Protein AF-A0A660PYR0-F1 (afdb_monomer_lite)

Sequence (92 aa):
MSAVLAIKHKGRVWMAADSGISREDSIEVFEAGSKIIKCGPLTIGYVGPVQGINTLRYRYVPPKKKTGETDDHYIYDSIWNSMGKRLVNDGV

pLDDT: mean 71.3, std 13.19, range [39.69, 93.38]

Secondary structure (DSSP, 8-state):
---EEEEEETTEEEEEE---EEPSSS-EE------EEEETTEEEE--S-HHHHHHHHHH--PPPPPTT--HHHHHHHHHIIIIIHHHHHTT-

Foldseek 3Di:
DWDKDWDDDPNDIDIDIDQWDDDPPPDTDNDRDPQWDDQPPDIDHDDDDPVVVVCVRPPQDQDDDDVPDDPVRSVCCRCCVRPVVCCVVVPD

Radius of gyration: 14.95 Å; chains: 1; bounding box: 32×32×40 Å

Structure (mmCIF, N/CA/C/O backbone):
data_AF-A0A660PYR0-F1
#
_entry.id   AF-A0A660PYR0-F1
#
loop_
_atom_site.group_PDB
_atom_site.id
_atom_site.type_symbol
_atom_site.label_atom_id
_atom_site.label_alt_id
_atom_site.label_comp_id
_atom_site.label_asym_id
_atom_site.label_entity_id
_atom_site.label_seq_id
_atom_site.pdbx_PDB_ins_code
_atom_site.Cartn_x
_atom_site.Cartn_y
_atom_site.Cartn_z
_atom_site.occupancy
_atom_site.B_iso_or_equiv
_atom_site.auth_seq_id
_atom_site.auth_comp_id
_atom_site.auth_asym_id
_atom_site.auth_atom_id
_atom_site.pdbx_PDB_model_num
ATOM 1 N N . MET A 1 1 ? 5.559 -2.007 -15.266 1.00 63.22 1 MET A N 1
ATOM 2 C CA . MET A 1 1 ? 4.334 -1.345 -14.748 1.00 63.22 1 MET A CA 1
ATOM 3 C C . MET A 1 1 ? 4.038 -1.939 -13.378 1.00 63.22 1 MET A C 1
ATOM 5 O O . MET A 1 1 ? 4.223 -3.138 -13.239 1.00 63.22 1 MET A O 1
ATOM 9 N N . SER A 1 2 ? 3.630 -1.149 -12.380 1.00 78.00 2 SER A N 1
ATOM 10 C CA . SER A 1 2 ? 3.314 -1.663 -11.034 1.00 78.00 2 SER A CA 1
ATOM 11 C C . SER A 1 2 ? 1.870 -1.363 -10.657 1.00 78.00 2 SER A C 1
ATOM 13 O O . SER A 1 2 ? 1.322 -0.341 -11.068 1.00 78.00 2 SER A O 1
ATOM 15 N N . ALA A 1 3 ? 1.264 -2.252 -9.876 1.00 83.06 3 ALA A N 1
ATOM 16 C CA . ALA A 1 3 ? -0.132 -2.184 -9.486 1.00 83.06 3 ALA A CA 1
ATOM 17 C C . ALA A 1 3 ? -0.318 -2.541 -8.008 1.00 83.06 3 ALA A C 1
ATOM 19 O O . ALA A 1 3 ? 0.257 -3.497 -7.485 1.00 83.06 3 ALA A O 1
ATOM 20 N N . VAL A 1 4 ? -1.192 -1.780 -7.354 1.00 88.19 4 VAL A N 1
ATOM 21 C CA . VAL A 1 4 ? -1.707 -2.050 -6.012 1.00 88.19 4 VAL A CA 1
ATOM 22 C C . VAL A 1 4 ? -3.227 -2.018 -6.097 1.00 88.19 4 VAL A C 1
ATOM 24 O O . VAL A 1 4 ? -3.800 -1.066 -6.622 1.00 88.19 4 VAL A O 1
ATOM 27 N N . LEU A 1 5 ? -3.877 -3.047 -5.562 1.00 91.12 5 LEU A N 1
ATOM 28 C CA . LEU A 1 5 ? -5.327 -3.149 -5.451 1.00 91.12 5 LEU A CA 1
ATOM 29 C C . LEU A 1 5 ? -5.713 -3.287 -3.979 1.00 91.12 5 LEU A C 1
ATOM 31 O O . LEU A 1 5 ? -5.099 -4.053 -3.236 1.00 91.12 5 LEU A O 1
ATOM 35 N N . ALA A 1 6 ? -6.769 -2.589 -3.570 1.00 90.94 6 ALA A N 1
ATOM 36 C CA . ALA A 1 6 ? -7.378 -2.766 -2.261 1.00 90.94 6 ALA A CA 1
ATOM 37 C C . ALA A 1 6 ? -8.900 -2.847 -2.382 1.00 90.94 6 ALA A C 1
ATOM 39 O O . ALA A 1 6 ? -9.511 -2.102 -3.146 1.00 90.94 6 ALA A O 1
ATOM 40 N N . ILE A 1 7 ? -9.513 -3.736 -1.603 1.00 93.38 7 ILE A N 1
ATOM 41 C CA . ILE A 1 7 ? -10.967 -3.861 -1.496 1.00 93.38 7 ILE A CA 1
ATOM 42 C C . ILE A 1 7 ? -11.388 -3.856 -0.027 1.00 93.38 7 ILE A C 1
ATOM 44 O O . ILE A 1 7 ? -10.754 -4.479 0.827 1.00 93.38 7 ILE A O 1
ATOM 48 N N . LYS A 1 8 ? -12.480 -3.145 0.272 1.00 92.94 8 LYS A N 1
ATOM 49 C CA . LYS A 1 8 ? -13.110 -3.121 1.596 1.00 92.94 8 LYS A CA 1
ATOM 50 C C . LYS A 1 8 ? -14.360 -3.992 1.566 1.00 92.94 8 LYS A C 1
ATOM 52 O O . LYS A 1 8 ? -15.283 -3.723 0.803 1.00 92.94 8 LYS A O 1
ATOM 57 N N . HIS A 1 9 ? -14.415 -5.012 2.414 1.00 92.31 9 HIS A N 1
ATOM 58 C CA . HIS A 1 9 ? -15.570 -5.897 2.528 1.00 92.31 9 HIS A CA 1
ATOM 59 C C . HIS A 1 9 ? -15.816 -6.294 3.984 1.00 92.31 9 HIS A C 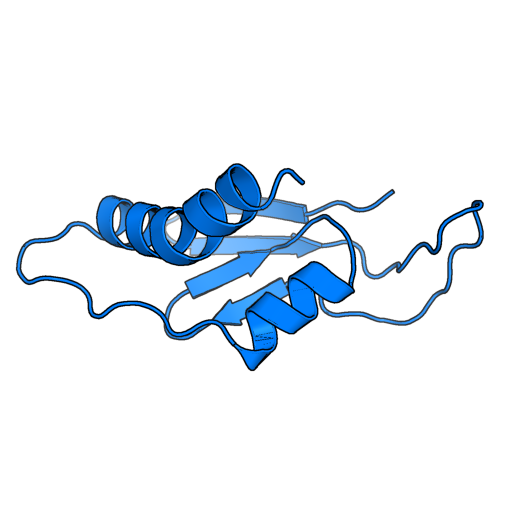1
ATOM 61 O O . HIS A 1 9 ? -14.901 -6.738 4.675 1.00 92.31 9 HIS A O 1
ATOM 67 N N . LYS A 1 10 ? -17.062 -6.140 4.459 1.00 93.25 10 LYS A N 1
ATOM 68 C CA . LYS A 1 10 ? -17.496 -6.515 5.823 1.00 93.25 10 LYS A CA 1
ATOM 69 C C . LYS A 1 10 ? -16.549 -6.016 6.929 1.00 93.25 10 LYS A C 1
ATOM 71 O O . LYS A 1 10 ? -16.137 -6.772 7.803 1.00 93.25 10 LYS A O 1
ATOM 76 N N . GLY A 1 11 ? -16.162 -4.741 6.854 1.00 87.00 11 GLY A N 1
ATOM 77 C CA . GLY A 1 11 ? -15.277 -4.110 7.843 1.00 87.00 11 GLY A CA 1
ATOM 78 C C . GLY A 1 11 ? -13.811 -4.557 7.785 1.00 87.00 11 GLY A C 1
ATOM 79 O O . GLY A 1 11 ? -13.018 -4.126 8.613 1.00 87.00 11 GLY A O 1
ATOM 80 N N . ARG A 1 12 ? -13.431 -5.391 6.812 1.00 88.44 12 ARG A N 1
ATOM 81 C CA . ARG A 1 12 ? -12.046 -5.797 6.558 1.00 88.44 12 ARG A CA 1
ATOM 82 C C . ARG A 1 12 ? -11.536 -5.146 5.281 1.00 88.44 12 ARG A C 1
ATOM 84 O O . ARG A 1 12 ? -12.312 -4.866 4.367 1.00 88.44 12 ARG A O 1
ATOM 91 N N . VAL A 1 13 ? -10.228 -4.923 5.231 1.00 88.12 13 VAL A N 1
ATOM 92 C CA . VAL A 1 13 ? -9.527 -4.449 4.037 1.00 88.12 13 VAL A CA 1
ATOM 93 C C . VAL A 1 13 ? -8.590 -5.553 3.576 1.00 88.12 13 VAL A C 1
ATOM 95 O O . VAL A 1 13 ? -7.781 -6.050 4.358 1.00 88.12 13 VAL A O 1
ATOM 98 N N . TRP A 1 14 ? -8.717 -5.937 2.312 1.00 90.88 14 TRP A N 1
ATOM 99 C CA . TRP A 1 14 ? -7.783 -6.826 1.634 1.00 90.88 14 TRP A CA 1
ATOM 100 C C . TRP A 1 14 ? -6.975 -6.010 0.638 1.00 90.88 14 TRP A C 1
ATOM 102 O O . TRP A 1 14 ? -7.538 -5.180 -0.073 1.00 90.88 14 TRP A O 1
ATOM 112 N N . MET A 1 15 ? -5.666 -6.235 0.607 1.00 90.81 15 MET A N 1
ATOM 113 C CA . MET A 1 15 ? -4.741 -5.506 -0.251 1.00 90.81 15 MET A CA 1
ATOM 114 C C . MET A 1 15 ? -3.811 -6.494 -0.946 1.00 90.81 15 MET A C 1
ATOM 116 O O . MET A 1 15 ? -3.317 -7.427 -0.315 1.00 90.81 15 MET A O 1
ATOM 120 N N . ALA A 1 16 ? -3.586 -6.277 -2.234 1.00 90.00 16 ALA A N 1
ATOM 121 C CA . ALA A 1 16 ? -2.678 -7.051 -3.061 1.00 90.00 16 ALA A CA 1
ATOM 122 C C . ALA A 1 16 ? -1.824 -6.100 -3.899 1.00 90.00 16 ALA A C 1
ATOM 124 O O . ALA A 1 16 ? -2.269 -5.018 -4.283 1.00 90.00 16 ALA A O 1
ATOM 125 N N . ALA A 1 17 ? -0.594 -6.508 -4.174 1.00 88.19 17 ALA A N 1
ATOM 126 C CA . ALA A 1 17 ? 0.313 -5.785 -5.046 1.00 88.19 17 ALA A CA 1
ATOM 127 C C . ALA A 1 17 ? 1.065 -6.788 -5.913 1.00 88.19 17 ALA A C 1
ATOM 129 O O . ALA A 1 17 ? 1.306 -7.919 -5.483 1.00 88.19 17 ALA A O 1
ATOM 130 N N . ASP A 1 18 ? 1.440 -6.374 -7.118 1.00 85.25 18 ASP A N 1
ATOM 131 C CA . ASP A 1 18 ? 2.360 -7.164 -7.923 1.00 85.25 18 ASP A CA 1
ATOM 132 C C . ASP A 1 18 ? 3.733 -7.240 -7.224 1.00 85.25 18 ASP A C 1
ATOM 134 O O . ASP A 1 18 ? 4.124 -6.340 -6.473 1.00 85.25 18 ASP A O 1
ATOM 138 N N . SER A 1 19 ? 4.487 -8.312 -7.454 1.00 77.50 19 SER A N 1
ATOM 139 C CA . SER A 1 19 ? 5.797 -8.513 -6.821 1.00 77.50 19 SER A CA 1
ATOM 140 C C . SER A 1 19 ? 6.973 -7.996 -7.651 1.00 77.50 19 SER A C 1
ATOM 142 O O . SER A 1 19 ? 8.093 -8.000 -7.152 1.00 77.50 19 SER A O 1
ATOM 144 N N . GLY A 1 20 ? 6.747 -7.574 -8.900 1.00 73.31 20 GLY A N 1
ATOM 145 C CA . GLY A 1 20 ? 7.819 -7.216 -9.830 1.00 73.31 20 GLY A CA 1
ATOM 146 C C . GLY A 1 20 ? 8.428 -5.847 -9.537 1.00 73.31 20 GLY A C 1
ATOM 147 O O . GLY A 1 20 ? 7.716 -4.904 -9.191 1.00 73.31 20 GLY A O 1
ATOM 148 N N . ILE A 1 21 ? 9.741 -5.701 -9.698 1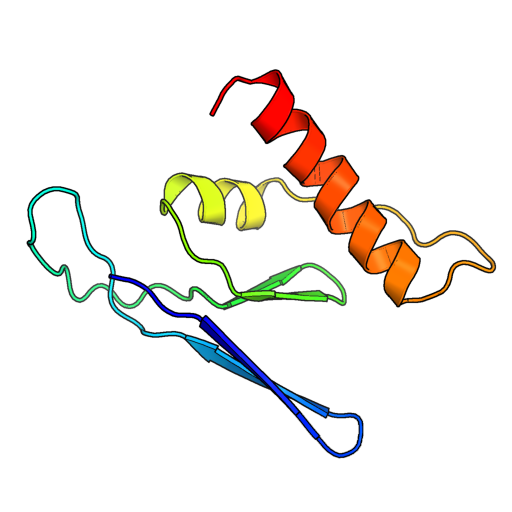.00 71.81 21 ILE A N 1
ATOM 149 C CA . ILE A 1 21 ? 10.403 -4.395 -9.680 1.00 71.81 21 ILE A CA 1
ATOM 150 C C . ILE A 1 21 ? 10.921 -4.128 -11.092 1.00 71.81 21 ILE A C 1
ATOM 152 O O . ILE A 1 21 ? 11.786 -4.832 -11.600 1.00 71.81 21 ILE A O 1
ATOM 156 N N . SER A 1 22 ? 10.403 -3.094 -11.747 1.00 69.62 22 SER A N 1
ATOM 157 C CA . SER A 1 22 ? 10.971 -2.625 -13.012 1.00 69.62 22 SER A CA 1
ATOM 158 C C . SER A 1 22 ? 12.047 -1.580 -12.739 1.00 69.62 22 SER A C 1
ATOM 160 O O . SER A 1 22 ? 11.805 -0.642 -11.975 1.00 69.62 22 SER A O 1
ATOM 162 N N . ARG A 1 23 ? 13.207 -1.705 -13.389 1.00 65.44 23 ARG A N 1
ATOM 163 C CA . ARG A 1 23 ? 14.113 -0.563 -13.581 1.00 65.44 23 ARG A CA 1
ATOM 164 C C . ARG A 1 23 ? 13.676 0.223 -14.821 1.00 65.44 23 ARG A C 1
ATOM 166 O O . ARG A 1 23 ? 12.894 -0.290 -15.625 1.00 65.44 23 ARG A O 1
ATOM 173 N N . GLU A 1 24 ? 14.128 1.472 -14.942 1.00 59.22 24 GLU A N 1
ATOM 174 C CA . GLU A 1 24 ? 14.028 2.197 -16.215 1.00 59.22 24 GLU A CA 1
ATOM 175 C C . GLU A 1 24 ? 14.601 1.310 -17.337 1.00 59.22 24 GLU A C 1
ATOM 177 O O . GLU A 1 24 ? 15.534 0.541 -17.103 1.00 59.22 24 GLU A O 1
ATOM 182 N N . ASP A 1 25 ? 13.976 1.362 -18.514 1.00 57.88 25 ASP A N 1
ATOM 183 C CA . ASP A 1 25 ? 14.329 0.591 -19.718 1.00 57.88 25 ASP A CA 1
ATOM 184 C C . ASP A 1 25 ? 13.879 -0.878 -19.799 1.00 57.88 25 ASP A C 1
ATOM 186 O O . ASP A 1 25 ? 14.557 -1.727 -20.370 1.00 57.88 25 ASP A O 1
ATOM 190 N N . SER A 1 26 ? 12.647 -1.176 -19.368 1.00 53.19 26 SER A N 1
ATOM 191 C CA . SER A 1 26 ? 11.889 -2.401 -19.732 1.00 53.19 26 SER A CA 1
ATOM 192 C C . SER A 1 26 ? 12.441 -3.747 -19.240 1.00 53.19 26 SER A C 1
ATOM 194 O O . SER A 1 26 ? 11.828 -4.786 -19.486 1.00 53.19 26 SER A O 1
ATOM 196 N N . ILE A 1 27 ? 13.537 -3.747 -18.481 1.00 56.00 27 ILE A N 1
ATOM 197 C CA . ILE A 1 27 ? 14.031 -4.949 -17.810 1.00 56.00 27 ILE A CA 1
ATOM 198 C C . ILE A 1 27 ? 13.236 -5.135 -16.514 1.00 56.00 27 ILE A C 1
ATOM 200 O O . ILE A 1 27 ? 13.419 -4.417 -15.524 1.00 56.00 27 ILE A O 1
ATOM 204 N N . GLU A 1 28 ? 12.334 -6.115 -16.528 1.00 55.66 28 GLU A N 1
ATOM 205 C CA . GLU A 1 28 ? 11.700 -6.623 -15.316 1.00 55.66 28 GLU A CA 1
ATOM 206 C C . GLU A 1 28 ? 12.749 -7.372 -14.494 1.00 55.66 28 GLU A C 1
ATOM 208 O O . GLU A 1 28 ? 13.206 -8.457 -14.854 1.00 55.66 28 GLU A O 1
ATOM 213 N N . VAL A 1 29 ? 13.161 -6.776 -13.378 1.00 55.66 29 VAL A N 1
ATOM 214 C CA . VAL A 1 29 ? 13.973 -7.464 -12.384 1.00 55.66 29 VAL A CA 1
ATOM 215 C C . VAL A 1 29 ? 12.993 -8.160 -11.444 1.00 55.66 29 VAL A C 1
ATOM 217 O O . VAL A 1 29 ? 12.252 -7.521 -10.694 1.00 55.66 29 VAL A O 1
ATOM 220 N N . PHE A 1 30 ? 12.964 -9.490 -11.479 1.00 50.59 30 PHE A N 1
ATOM 221 C CA . PHE A 1 30 ? 12.162 -10.306 -10.562 1.00 50.59 30 PHE A CA 1
ATOM 222 C C . PHE A 1 30 ? 12.800 -10.355 -9.163 1.00 50.59 30 PHE A C 1
ATOM 224 O O . PHE A 1 30 ? 13.076 -11.420 -8.621 1.00 50.59 30 PHE A O 1
ATOM 231 N N . GLU A 1 31 ? 13.057 -9.195 -8.564 1.00 53.81 31 GLU A N 1
ATOM 232 C CA . GLU A 1 31 ? 13.351 -9.090 -7.140 1.00 53.81 31 GLU A CA 1
ATOM 233 C C . GLU A 1 31 ? 12.035 -8.891 -6.392 1.00 53.81 31 GLU A C 1
ATOM 235 O O . GLU A 1 31 ? 11.305 -7.929 -6.629 1.00 53.81 31 GLU A O 1
ATOM 240 N N . ALA A 1 32 ? 11.713 -9.818 -5.488 1.00 53.53 32 ALA A N 1
ATOM 241 C CA . ALA A 1 32 ? 10.506 -9.742 -4.678 1.00 53.53 32 ALA A CA 1
ATOM 242 C C . ALA A 1 32 ? 10.608 -8.581 -3.673 1.00 53.53 32 ALA A C 1
ATOM 244 O O . ALA A 1 32 ? 11.131 -8.727 -2.567 1.00 53.53 32 ALA A O 1
ATOM 245 N N . GLY A 1 33 ? 10.098 -7.412 -4.055 1.00 62.06 33 GLY A N 1
ATOM 246 C CA . GLY A 1 33 ? 9.928 -6.266 -3.166 1.00 62.06 33 GLY A CA 1
ATOM 247 C C . GLY A 1 33 ? 8.524 -6.221 -2.577 1.00 62.06 33 GLY A C 1
ATOM 248 O O . GLY A 1 33 ? 7.537 -6.236 -3.310 1.00 62.06 33 GLY A O 1
ATOM 249 N N . SER A 1 34 ? 8.408 -6.100 -1.251 1.00 70.50 34 SER A N 1
ATOM 250 C CA . SER A 1 34 ? 7.104 -5.832 -0.632 1.00 70.50 34 SER A CA 1
ATOM 251 C C . SER A 1 34 ? 6.675 -4.393 -0.925 1.00 70.50 34 SER A C 1
ATOM 253 O O . SER A 1 34 ? 7.189 -3.457 -0.313 1.00 70.50 34 SER A O 1
ATOM 255 N N . LYS A 1 35 ? 5.718 -4.213 -1.843 1.00 79.56 35 LYS A N 1
ATOM 256 C CA . LYS A 1 35 ? 5.072 -2.914 -2.126 1.00 79.56 35 LYS A CA 1
ATOM 257 C C . LYS A 1 35 ? 3.987 -2.535 -1.118 1.00 79.56 35 LYS A C 1
ATOM 259 O O . LYS A 1 35 ? 3.473 -1.419 -1.141 1.00 79.56 35 LYS A O 1
ATOM 264 N N . ILE A 1 36 ? 3.637 -3.474 -0.244 1.00 84.25 36 ILE A N 1
ATOM 265 C CA . ILE A 1 36 ? 2.744 -3.265 0.889 1.00 84.25 36 ILE A CA 1
ATOM 266 C C . ILE A 1 36 ? 3.617 -3.157 2.133 1.00 84.25 36 ILE A C 1
ATOM 268 O O . ILE A 1 36 ? 4.425 -4.045 2.420 1.00 84.25 36 ILE A O 1
ATOM 272 N N . ILE A 1 37 ? 3.466 -2.066 2.871 1.00 78.12 37 ILE A N 1
ATOM 273 C CA . ILE A 1 37 ? 4.206 -1.810 4.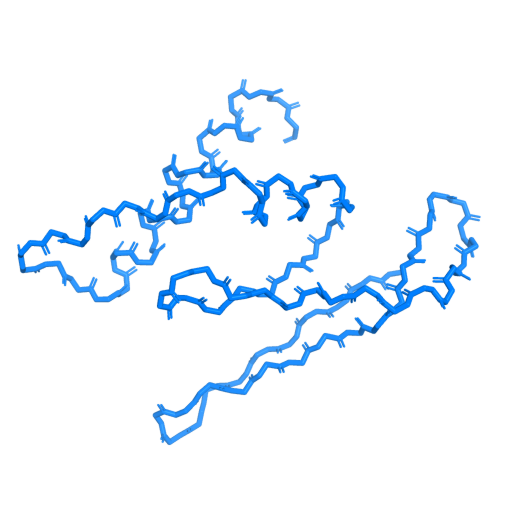102 1.00 78.12 37 ILE A CA 1
ATOM 274 C C . ILE A 1 37 ? 3.243 -1.536 5.250 1.00 78.12 37 ILE A C 1
ATOM 276 O O . ILE A 1 37 ? 2.154 -0.986 5.070 1.00 78.12 37 ILE A O 1
ATOM 280 N N . LYS A 1 38 ? 3.668 -1.908 6.458 1.00 76.75 38 LYS A N 1
ATOM 281 C CA . LYS A 1 38 ? 2.973 -1.558 7.693 1.00 76.75 38 LYS A CA 1
ATOM 282 C C . LYS A 1 38 ? 3.677 -0.379 8.342 1.00 76.75 38 LYS A C 1
ATOM 284 O O . LYS A 1 38 ? 4.881 -0.437 8.584 1.00 76.75 38 LYS A O 1
ATOM 289 N N . CYS A 1 39 ? 2.924 0.669 8.634 1.00 70.69 39 CYS A N 1
ATOM 290 C CA . CYS A 1 39 ? 3.428 1.876 9.252 1.00 70.69 39 CYS A CA 1
ATOM 291 C C . CYS A 1 39 ? 2.583 2.247 10.474 1.00 70.69 39 CYS A C 1
ATOM 293 O O . CYS A 1 39 ? 1.512 2.845 10.363 1.00 70.69 39 CYS A O 1
ATOM 295 N N . GLY A 1 40 ? 3.038 1.818 11.654 1.00 71.00 40 GLY A N 1
ATOM 296 C CA . GLY A 1 40 ? 2.232 1.890 12.872 1.00 71.00 40 GLY A CA 1
ATOM 297 C C . GLY A 1 40 ? 0.902 1.130 12.702 1.00 71.00 40 GLY A C 1
ATOM 298 O O . GLY A 1 40 ? 0.936 -0.062 12.372 1.00 71.00 40 GLY A O 1
ATOM 299 N N . PRO A 1 41 ? -0.262 1.780 12.914 1.00 71.75 41 PRO A N 1
ATOM 300 C CA . PRO A 1 41 ? -1.569 1.154 12.708 1.00 71.75 41 PRO A CA 1
ATOM 301 C C . PRO A 1 41 ? -1.991 1.082 11.230 1.00 71.75 41 PRO A C 1
ATOM 303 O O . PRO A 1 41 ? -2.981 0.427 10.916 1.00 71.75 41 PRO A O 1
ATOM 306 N N . LEU A 1 42 ? -1.267 1.739 10.318 1.00 73.69 42 LEU A N 1
ATOM 307 C CA . LEU A 1 42 ? -1.651 1.861 8.914 1.00 73.69 42 LEU A CA 1
ATOM 308 C C . LEU A 1 42 ? -1.004 0.773 8.058 1.00 73.69 42 LEU A C 1
ATOM 310 O O . LEU A 1 42 ? 0.151 0.398 8.261 1.00 73.69 42 LEU A O 1
ATOM 314 N N . THR A 1 43 ? -1.748 0.289 7.066 1.00 82.06 43 THR A N 1
ATOM 315 C CA . THR A 1 43 ? -1.214 -0.540 5.978 1.00 82.06 43 THR A CA 1
ATOM 316 C C . THR A 1 43 ? -1.270 0.278 4.698 1.00 82.06 43 THR A C 1
ATOM 318 O O . THR A 1 43 ? -2.339 0.762 4.331 1.00 82.06 43 THR A O 1
ATOM 321 N N . ILE A 1 44 ? -0.123 0.458 4.048 1.00 81.06 44 ILE A N 1
ATOM 322 C CA . ILE A 1 44 ? 0.044 1.335 2.888 1.00 81.06 44 ILE A CA 1
ATOM 323 C C . ILE A 1 44 ? 0.550 0.486 1.727 1.00 81.06 44 ILE A C 1
ATOM 325 O O . ILE A 1 44 ? 1.580 -0.176 1.847 1.00 81.06 44 ILE A O 1
ATOM 329 N N . GLY A 1 45 ? -0.169 0.511 0.611 1.00 85.56 45 GLY A N 1
ATOM 330 C CA . GLY A 1 45 ? 0.327 0.010 -0.665 1.00 85.56 45 GLY A CA 1
ATOM 331 C C . GLY A 1 45 ? 0.876 1.171 -1.488 1.00 85.56 45 GLY A C 1
ATOM 332 O O . GLY A 1 45 ? 0.267 2.239 -1.522 1.00 85.56 45 GLY A O 1
ATOM 333 N N . TYR A 1 46 ? 2.032 0.981 -2.117 1.00 81.19 46 TYR A N 1
ATOM 334 C CA . TYR A 1 46 ? 2.733 2.038 -2.840 1.00 81.19 46 TYR A CA 1
ATOM 335 C C . TYR A 1 46 ? 3.032 1.648 -4.290 1.00 81.19 46 TYR A C 1
ATOM 337 O O . TYR A 1 46 ? 3.473 0.533 -4.570 1.00 81.19 46 TYR A O 1
ATOM 345 N N . VAL A 1 47 ? 2.831 2.605 -5.197 1.00 82.56 47 VAL A N 1
ATOM 346 C CA . VAL A 1 47 ? 3.204 2.523 -6.612 1.00 82.56 47 VAL A CA 1
ATOM 347 C C . VAL A 1 47 ? 4.102 3.716 -6.923 1.00 82.56 47 VAL A C 1
ATOM 349 O O . VAL A 1 47 ? 3.694 4.859 -6.736 1.00 82.56 47 VAL A O 1
ATOM 352 N N . GLY A 1 48 ? 5.326 3.450 -7.374 1.00 77.06 48 GLY A N 1
ATOM 353 C CA . GLY A 1 48 ? 6.310 4.481 -7.697 1.00 77.06 48 GLY A CA 1
ATOM 354 C C . GLY A 1 48 ? 7.752 3.997 -7.505 1.00 77.06 48 GLY A C 1
ATOM 355 O O . GLY A 1 48 ? 7.975 2.795 -7.328 1.00 77.06 48 GLY A O 1
ATOM 356 N N . PRO A 1 49 ? 8.736 4.911 -7.529 1.00 74.44 49 PRO A N 1
ATOM 357 C CA . PRO A 1 49 ? 10.151 4.573 -7.389 1.00 74.44 49 PRO A CA 1
ATOM 358 C C . PRO A 1 49 ? 10.495 3.894 -6.055 1.00 74.44 49 PRO A C 1
ATOM 360 O O . PRO A 1 49 ? 10.014 4.282 -4.987 1.00 74.44 49 PRO A O 1
ATOM 363 N N . VAL A 1 50 ? 11.416 2.926 -6.085 1.00 72.06 50 VAL A N 1
ATOM 364 C CA . VAL A 1 50 ? 11.874 2.193 -4.885 1.00 72.06 50 VAL A CA 1
ATOM 365 C C . VAL A 1 50 ? 12.515 3.132 -3.845 1.00 72.06 50 VAL A C 1
ATOM 367 O O . VAL A 1 50 ? 12.429 2.912 -2.636 1.00 72.06 50 VAL A O 1
ATOM 370 N N . GLN A 1 51 ? 13.116 4.240 -4.275 1.00 70.75 51 GLN A N 1
ATOM 371 C CA . GLN A 1 51 ? 13.641 5.268 -3.373 1.00 70.75 51 GLN A CA 1
ATOM 372 C C . GLN A 1 51 ? 12.522 5.920 -2.537 1.00 70.75 51 GLN A C 1
ATOM 374 O O . GLN A 1 51 ? 12.712 6.191 -1.345 1.00 70.75 51 GLN A O 1
ATOM 379 N N . GLY A 1 52 ? 11.337 6.106 -3.127 1.00 68.88 52 GLY A N 1
ATOM 380 C CA . GLY A 1 52 ? 10.155 6.633 -2.446 1.00 68.88 52 GLY A CA 1
ATOM 381 C C . GLY A 1 52 ? 9.666 5.697 -1.340 1.00 68.88 52 GLY A C 1
ATOM 382 O O . GLY A 1 52 ? 9.467 6.133 -0.204 1.00 68.88 52 GLY A O 1
ATOM 383 N N . ILE A 1 53 ? 9.570 4.390 -1.622 1.00 72.31 53 ILE A N 1
ATOM 384 C CA . ILE A 1 53 ? 9.115 3.414 -0.617 1.00 72.31 53 ILE A CA 1
ATOM 385 C C . ILE A 1 53 ? 10.120 3.229 0.524 1.00 72.31 53 ILE A C 1
ATOM 387 O O . ILE A 1 53 ? 9.718 3.074 1.675 1.00 72.31 53 ILE A O 1
ATOM 391 N N . ASN A 1 54 ? 11.426 3.297 0.252 1.00 69.81 54 ASN A N 1
ATOM 392 C CA . ASN A 1 54 ? 12.440 3.228 1.306 1.00 69.81 54 ASN A CA 1
ATOM 393 C C . ASN A 1 54 ? 12.393 4.460 2.216 1.00 69.81 54 ASN A C 1
ATOM 395 O O . ASN A 1 54 ? 12.499 4.336 3.436 1.00 69.81 54 ASN A O 1
ATOM 399 N N . THR A 1 55 ? 12.155 5.643 1.650 1.00 67.94 55 THR A N 1
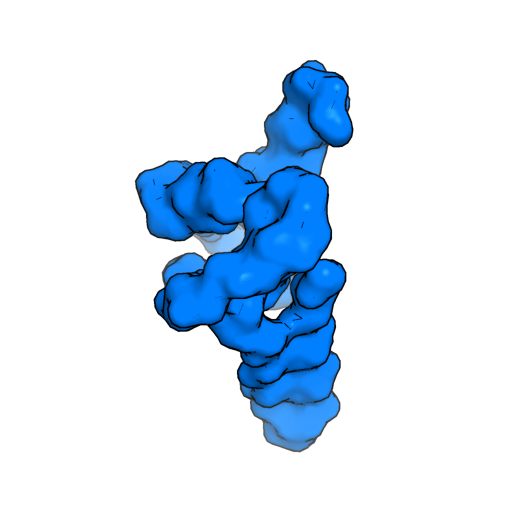ATOM 400 C CA . THR A 1 55 ? 11.939 6.861 2.443 1.00 67.94 55 THR A CA 1
ATOM 401 C C . THR A 1 55 ? 10.739 6.700 3.375 1.00 67.94 55 THR A C 1
ATOM 403 O O . THR A 1 55 ? 10.842 6.977 4.569 1.00 67.94 55 THR A O 1
ATOM 406 N N . LEU A 1 56 ? 9.637 6.155 2.859 1.00 67.12 56 LEU A N 1
ATOM 407 C CA . LEU A 1 56 ? 8.458 5.793 3.644 1.00 67.12 56 LEU A CA 1
ATOM 408 C C . LEU A 1 56 ? 8.780 4.786 4.753 1.00 67.12 56 LEU A C 1
ATOM 410 O O . LEU A 1 56 ? 8.441 5.003 5.911 1.00 67.12 56 LEU A O 1
ATOM 414 N N . ARG A 1 57 ? 9.466 3.693 4.420 1.00 66.38 57 ARG A N 1
ATOM 415 C CA . ARG A 1 57 ? 9.733 2.589 5.346 1.00 66.38 57 ARG A CA 1
ATOM 416 C C . ARG A 1 57 ? 10.642 2.985 6.507 1.00 66.38 57 ARG A C 1
ATOM 418 O O . ARG A 1 57 ? 10.443 2.493 7.612 1.00 66.38 57 ARG A O 1
ATOM 425 N N . TYR A 1 58 ? 11.638 3.833 6.255 1.00 66.75 58 TYR A N 1
ATOM 426 C CA . TYR A 1 58 ? 12.703 4.113 7.222 1.00 66.75 58 TYR A CA 1
ATOM 427 C C . TYR A 1 58 ? 12.637 5.504 7.857 1.00 66.75 58 TYR A C 1
ATOM 429 O O . TYR A 1 58 ? 13.297 5.722 8.870 1.00 66.75 58 TYR A O 1
ATOM 437 N N . ARG A 1 59 ? 11.883 6.455 7.289 1.00 63.62 59 ARG A N 1
ATOM 438 C CA . ARG A 1 59 ? 11.833 7.841 7.792 1.00 63.62 59 ARG A CA 1
ATOM 439 C C . ARG A 1 59 ? 10.438 8.341 8.143 1.00 63.62 59 ARG A C 1
ATOM 441 O O . ARG A 1 59 ? 10.335 9.414 8.734 1.00 63.62 59 ARG A O 1
ATOM 448 N N . TYR A 1 60 ? 9.375 7.615 7.799 1.00 66.38 60 TYR A N 1
ATOM 449 C CA . TYR A 1 60 ? 8.032 8.041 8.167 1.00 66.38 60 TYR A CA 1
ATOM 450 C C . TYR A 1 60 ? 7.771 7.781 9.653 1.00 66.38 60 TYR A C 1
ATOM 452 O O . TYR A 1 60 ? 7.871 6.654 10.138 1.00 66.38 60 TYR A O 1
ATOM 460 N N . VAL A 1 61 ? 7.372 8.837 10.358 1.00 67.31 61 VAL A N 1
ATOM 461 C CA . VAL A 1 61 ? 6.861 8.767 11.725 1.00 67.31 61 VAL A CA 1
ATOM 462 C C . VAL A 1 61 ? 5.404 9.220 11.673 1.00 67.31 61 VAL A C 1
ATOM 464 O O . VAL A 1 61 ? 5.170 10.398 11.391 1.00 67.31 61 VAL A O 1
ATOM 467 N N . PRO A 1 62 ? 4.418 8.330 11.908 1.00 66.38 62 PRO A N 1
ATOM 468 C CA . PRO A 1 62 ? 3.023 8.744 11.906 1.00 66.38 62 PRO A CA 1
ATOM 469 C C . PRO A 1 62 ? 2.802 9.806 12.991 1.00 66.38 62 PRO A C 1
ATOM 471 O O . PRO A 1 62 ? 3.283 9.633 14.118 1.00 66.38 62 PRO A O 1
ATOM 474 N N . PRO A 1 63 ? 2.066 10.893 12.698 1.00 70.00 63 PRO A N 1
ATOM 475 C CA . PRO A 1 63 ? 1.693 11.856 13.721 1.00 70.00 63 PRO A CA 1
ATOM 476 C C . PRO A 1 63 ? 0.844 11.174 14.799 1.00 70.00 63 PRO A C 1
ATOM 478 O O . PRO A 1 63 ? 0.212 10.138 14.571 1.00 70.00 63 PRO A O 1
ATOM 481 N N . LYS A 1 64 ? 0.815 11.754 16.001 1.00 74.38 64 LYS A N 1
ATOM 482 C CA . LYS A 1 64 ? -0.104 11.296 17.048 1.00 74.38 64 LYS A CA 1
ATOM 483 C C . LYS A 1 64 ? -1.529 11.687 16.665 1.00 74.38 64 LYS A C 1
ATOM 485 O O . LYS A 1 64 ? -1.768 12.849 16.343 1.00 74.38 64 LYS A O 1
ATOM 490 N N . LYS A 1 65 ? -2.455 10.728 16.738 1.00 77.75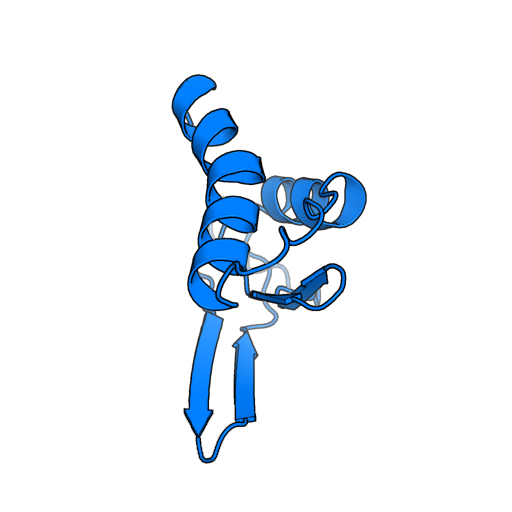 65 LYS A N 1
ATOM 491 C CA . LYS A 1 65 ? -3.883 10.976 16.524 1.00 77.75 65 LYS A CA 1
ATOM 492 C C . LYS A 1 65 ? -4.402 11.948 17.581 1.00 77.75 65 LYS A C 1
ATOM 494 O O . LYS A 1 65 ? -4.170 11.733 18.775 1.00 77.75 65 LYS A O 1
ATOM 499 N N . LYS A 1 66 ? -5.072 13.018 17.157 1.00 82.25 66 LYS A N 1
ATOM 500 C CA . LYS A 1 66 ? -5.635 14.016 18.0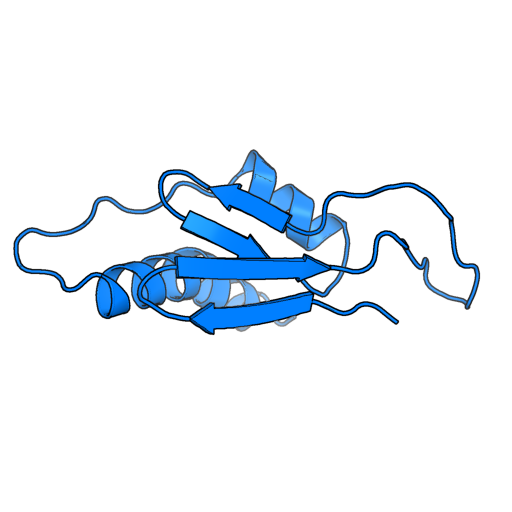73 1.00 82.25 66 LYS A CA 1
ATOM 501 C C . LYS A 1 66 ? -6.926 13.490 18.697 1.00 82.25 66 LYS A C 1
ATOM 503 O O . LYS A 1 66 ? -7.682 12.736 18.085 1.00 82.25 66 LYS A O 1
ATOM 508 N N . THR A 1 67 ? -7.198 13.896 19.931 1.00 81.50 67 THR A N 1
ATOM 509 C CA . THR A 1 67 ? -8.435 13.525 20.626 1.00 81.50 67 THR A CA 1
ATOM 510 C C . THR A 1 67 ? -9.642 14.095 19.875 1.00 81.50 67 THR A C 1
ATOM 512 O O . THR A 1 67 ? -9.682 15.292 19.605 1.00 81.50 67 THR A O 1
ATOM 515 N N . GLY A 1 68 ? -10.612 13.246 19.524 1.00 84.12 68 GLY A N 1
ATOM 516 C CA . GLY A 1 68 ? -11.793 13.634 18.736 1.00 84.12 68 GLY A CA 1
ATOM 517 C C . GLY A 1 68 ? -11.605 13.594 17.212 1.00 84.12 68 GLY A C 1
ATOM 518 O O . GLY A 1 68 ? -12.559 13.833 16.479 1.00 84.12 68 GLY A O 1
ATOM 519 N N . GLU A 1 69 ? -10.410 13.261 16.721 1.00 83.50 69 GLU A N 1
ATOM 520 C CA . GLU A 1 69 ? -10.147 13.083 15.292 1.00 83.50 69 GLU A CA 1
ATOM 521 C C . GLU A 1 69 ? -10.742 11.760 14.778 1.00 83.50 69 GLU A C 1
ATOM 523 O O . GLU A 1 69 ? -10.608 10.704 15.411 1.00 83.50 69 GLU A O 1
ATOM 528 N N . THR A 1 70 ? -11.396 11.800 13.617 1.00 82.50 70 THR A N 1
ATOM 529 C CA . THR A 1 70 ? -11.873 10.590 12.932 1.00 82.50 70 THR A CA 1
ATOM 530 C C . THR A 1 70 ? -10.698 9.832 12.312 1.00 82.50 70 THR A C 1
ATOM 532 O O . THR A 1 70 ? -9.655 10.415 12.022 1.00 82.50 70 THR A O 1
ATOM 535 N N . ASP A 1 71 ? -10.841 8.520 12.105 1.00 74.50 71 ASP A N 1
ATOM 536 C CA . ASP A 1 71 ? -9.781 7.726 11.463 1.00 74.50 71 ASP A CA 1
ATOM 537 C C . ASP A 1 71 ? -9.462 8.231 10.050 1.00 74.50 71 ASP A C 1
ATOM 539 O O . ASP A 1 71 ? -8.294 8.298 9.679 1.00 74.50 71 ASP A O 1
ATOM 543 N N . ASP A 1 72 ? -10.476 8.663 9.296 1.00 72.00 72 ASP A N 1
ATOM 544 C CA . ASP A 1 72 ? -10.295 9.174 7.934 1.00 72.00 72 ASP A CA 1
ATOM 545 C C . ASP A 1 72 ? -9.484 10.480 7.905 1.00 72.00 72 ASP A C 1
ATOM 547 O O . ASP A 1 72 ? -8.566 10.612 7.093 1.00 72.00 72 ASP A O 1
ATOM 551 N N . HIS A 1 73 ? -9.757 11.420 8.821 1.00 72.75 73 HIS A N 1
ATOM 552 C CA . HIS A 1 73 ? -8.963 12.648 8.938 1.00 72.75 73 HIS A CA 1
ATOM 553 C C . HIS A 1 73 ? -7.539 12.362 9.400 1.00 72.75 73 HIS A C 1
ATOM 555 O O . HIS A 1 73 ? -6.597 12.880 8.805 1.00 72.75 73 HIS A O 1
ATOM 561 N N . TYR A 1 74 ? -7.374 11.479 10.386 1.00 76.81 74 TYR A N 1
ATOM 562 C CA . TYR A 1 74 ? -6.056 11.069 10.850 1.00 76.81 74 TYR A CA 1
ATOM 563 C C . TYR A 1 74 ? -5.219 10.464 9.716 1.00 76.81 74 TYR A C 1
ATOM 565 O O . TYR A 1 74 ? -4.058 10.828 9.531 1.00 76.81 74 TYR A O 1
ATOM 573 N N . ILE A 1 75 ? -5.809 9.564 8.922 1.00 70.00 75 ILE A N 1
ATOM 574 C CA . ILE A 1 75 ? -5.147 8.937 7.774 1.00 70.00 75 ILE A CA 1
ATOM 575 C C . ILE A 1 75 ? -4.770 9.995 6.738 1.00 70.00 75 ILE A C 1
ATOM 577 O O . ILE A 1 75 ? -3.610 10.035 6.323 1.00 70.00 75 ILE A O 1
ATOM 581 N N . TYR A 1 76 ? -5.706 10.872 6.364 1.00 68.81 76 TYR A N 1
ATOM 582 C CA . TYR A 1 76 ? -5.450 11.943 5.405 1.00 68.81 76 TYR A CA 1
ATOM 583 C C . TYR A 1 76 ? -4.305 12.848 5.865 1.00 68.81 76 TYR A C 1
ATOM 585 O O . TYR A 1 76 ? -3.336 13.016 5.130 1.00 68.81 76 TYR A O 1
ATOM 593 N N . ASP A 1 77 ? -4.349 13.355 7.096 1.00 68.88 77 ASP A N 1
ATOM 594 C CA . ASP A 1 77 ? -3.311 14.232 7.637 1.00 68.88 77 ASP A CA 1
ATOM 595 C C . ASP A 1 77 ? -1.966 13.516 7.768 1.00 68.88 77 ASP A C 1
ATOM 597 O O . ASP A 1 77 ? -0.922 14.106 7.482 1.00 68.88 77 ASP A O 1
ATOM 601 N N . SER A 1 78 ? -1.974 12.241 8.159 1.00 67.75 78 SER A N 1
ATOM 602 C CA . SER A 1 78 ? -0.762 11.437 8.307 1.00 67.75 78 SER A CA 1
ATOM 603 C C . SER A 1 78 ? -0.046 11.208 6.975 1.00 67.75 78 SER A C 1
ATOM 605 O O . SER A 1 78 ? 1.176 11.296 6.918 1.00 67.75 78 SER A O 1
ATOM 607 N N . ILE A 1 79 ? -0.788 11.016 5.885 1.00 67.44 79 ILE A N 1
ATOM 608 C CA . ILE A 1 79 ? -0.253 10.807 4.537 1.00 67.44 79 ILE A CA 1
ATOM 609 C C . ILE A 1 79 ? 0.082 12.158 3.888 1.00 67.44 79 ILE A C 1
ATOM 611 O O . ILE A 1 79 ? 1.192 12.357 3.396 1.00 67.44 79 ILE A O 1
ATOM 615 N N . TRP A 1 80 ? -0.839 13.119 3.923 1.00 64.56 80 TRP A N 1
ATOM 616 C CA . TRP A 1 80 ? -0.722 14.401 3.229 1.00 64.56 80 TRP A CA 1
ATOM 617 C C . TRP A 1 80 ? 0.305 15.345 3.864 1.00 64.56 80 TRP A C 1
ATOM 619 O O . TRP A 1 80 ? 1.146 15.902 3.157 1.00 64.56 80 TRP A O 1
ATOM 629 N N . ASN A 1 81 ? 0.302 15.510 5.191 1.00 60.09 81 ASN A N 1
ATOM 630 C CA . ASN A 1 81 ? 1.245 16.426 5.843 1.00 60.09 81 ASN A CA 1
ATOM 631 C C . ASN A 1 81 ? 2.659 15.843 5.931 1.00 60.09 81 ASN A C 1
ATOM 633 O O . ASN A 1 81 ? 3.625 16.604 5.886 1.00 60.09 81 ASN A O 1
ATOM 637 N N . SER A 1 82 ? 2.792 14.517 6.014 1.00 58.94 82 SER A N 1
ATOM 638 C CA . SER A 1 82 ? 4.102 13.854 6.044 1.00 58.94 82 SER A CA 1
ATOM 639 C C . SER A 1 82 ? 4.714 13.675 4.652 1.00 58.94 82 SER A C 1
ATOM 641 O O . SER A 1 82 ? 5.939 13.657 4.536 1.00 58.94 82 SER A O 1
ATOM 643 N N . MET A 1 83 ? 3.892 13.527 3.603 1.00 59.19 83 MET A N 1
ATOM 644 C CA . MET A 1 83 ? 4.362 13.201 2.246 1.00 59.19 83 MET A CA 1
ATOM 645 C C . MET A 1 83 ? 3.984 14.239 1.193 1.00 59.19 83 MET A C 1
ATOM 647 O O . MET A 1 83 ? 4.855 14.692 0.455 1.00 59.19 83 MET A O 1
ATOM 651 N N . GLY A 1 84 ? 2.712 14.641 1.133 1.00 52.69 84 GLY A N 1
ATOM 652 C CA . GLY A 1 84 ? 2.191 15.549 0.106 1.00 52.69 84 GLY A CA 1
ATOM 653 C C . GLY A 1 84 ? 2.885 16.910 0.110 1.00 52.69 84 GLY A C 1
ATOM 654 O O . GLY A 1 84 ? 3.315 17.384 -0.934 1.00 52.69 84 GLY A O 1
ATOM 655 N N . LYS A 1 85 ? 3.105 17.506 1.288 1.00 49.16 85 LYS A N 1
ATOM 656 C CA . LYS A 1 85 ? 3.806 18.801 1.388 1.00 49.16 85 LYS A CA 1
ATOM 657 C C . LYS A 1 85 ? 5.267 18.760 0.942 1.00 49.16 85 LYS A C 1
ATOM 659 O O . LYS A 1 85 ? 5.739 19.748 0.398 1.00 49.16 85 LYS A O 1
ATOM 664 N N . ARG A 1 86 ? 5.986 17.662 1.193 1.00 49.94 86 ARG A N 1
ATOM 665 C CA . ARG A 1 86 ? 7.401 17.541 0.804 1.00 49.94 86 ARG A CA 1
ATOM 666 C C . ARG A 1 86 ? 7.541 17.290 -0.690 1.00 49.94 86 ARG A C 1
ATOM 668 O O . ARG A 1 86 ? 8.285 17.998 -1.341 1.00 49.94 86 ARG A O 1
ATOM 675 N N . LEU A 1 87 ? 6.753 16.368 -1.237 1.00 46.88 87 LEU A N 1
ATOM 676 C CA . LEU A 1 87 ? 6.792 16.054 -2.667 1.00 46.88 87 LEU A CA 1
ATOM 677 C C . LEU A 1 87 ? 6.361 17.248 -3.537 1.00 46.88 87 LEU A C 1
ATOM 679 O O . LEU A 1 87 ? 7.013 17.531 -4.533 1.00 46.88 87 LEU A O 1
ATOM 683 N N . VAL A 1 88 ? 5.337 18.003 -3.116 1.00 48.53 88 VAL A N 1
ATOM 684 C CA . VAL A 1 88 ? 4.871 19.199 -3.844 1.00 48.53 88 VAL A CA 1
ATOM 685 C C . VAL A 1 88 ? 5.849 20.376 -3.725 1.00 48.53 88 VAL A C 1
ATOM 687 O O . VAL A 1 88 ? 6.038 21.102 -4.696 1.00 48.53 88 VAL A O 1
ATOM 690 N N . ASN A 1 89 ? 6.485 20.582 -2.564 1.00 48.31 89 ASN A N 1
ATOM 691 C CA . ASN A 1 89 ? 7.442 21.684 -2.384 1.00 48.31 89 ASN A CA 1
ATOM 692 C C . ASN A 1 89 ? 8.829 21.389 -2.969 1.00 48.31 89 ASN A C 1
ATOM 694 O O . ASN A 1 89 ? 9.517 22.326 -3.366 1.00 48.31 89 ASN A O 1
ATOM 698 N N . ASP A 1 90 ? 9.230 20.118 -3.033 1.00 47.78 90 ASP A N 1
ATOM 699 C CA . ASP A 1 90 ? 10.521 19.703 -3.591 1.00 47.78 90 ASP A CA 1
ATOM 700 C C . ASP A 1 90 ? 10.467 19.543 -5.129 1.00 47.78 90 ASP A C 1
ATOM 702 O O . ASP A 1 90 ? 11.479 19.216 -5.745 1.00 47.78 90 ASP A O 1
ATOM 706 N N . GLY A 1 91 ? 9.315 19.820 -5.759 1.00 39.69 91 GLY A N 1
ATOM 707 C CA . GLY A 1 91 ? 9.175 19.918 -7.215 1.00 39.69 91 GLY A CA 1
ATOM 708 C C . GLY A 1 91 ? 9.336 18.594 -7.965 1.00 39.69 91 GLY A C 1
ATOM 709 O O . GLY A 1 91 ? 9.932 18.591 -9.043 1.00 39.69 91 GLY A O 1
ATOM 710 N N . VAL A 1 92 ? 8.833 17.491 -7.396 1.00 42.34 92 VAL A N 1
ATOM 711 C CA . VAL A 1 92 ? 8.772 16.170 -8.054 1.00 42.34 92 VAL A CA 1
ATOM 712 C C . VAL A 1 92 ? 7.395 15.931 -8.659 1.00 42.34 92 VAL A C 1
ATOM 714 O O . VAL A 1 92 ? 6.393 16.143 -7.938 1.00 42.34 92 VAL A O 1
#